Protein AF-A0A3S0MAF1-F1 (afdb_monomer_lite)

Radius of gyration: 28.21 Å; chains: 1; bounding box: 42×84×78 Å

Secondary structure (DSSP, 8-state):
--------------------------PPPPTTHHHHHHHHHHHHHHHTTTSSSPP-B---PPEEEEEEEE-SSSS-EEEEEEEEEEETTEEEEEEEEEEEETTEEEEEEEEEEE-----

Sequence (119 aa):
MEPSMALKTWFAASLVCAIAAALPAHAQDHPCAGDATARAKKLLRFHFEDKTPLPTVDDGTTARVLPPISALKGNGKFDVLEVTSHIYKGTYRMRFIYARIQGSCALMGQEILEASNPY

Foldseek 3Di:
DDDDDDPDDPPDDDPPDPPPPPDPPPPPADLCFVVVLVVVVVVVCVVCVVDPPFADKDSPWTWDWDPWDADPDDGDTWTKTWTWIDTDVWIKIKIWTFDQDPNDTDTPDMDIDTPDDPD

Structure (mmCIF, N/CA/C/O backbone):
data_AF-A0A3S0MAF1-F1
#
_entry.id   AF-A0A3S0MAF1-F1
#
loop_
_atom_site.group_PDB
_atom_site.id
_atom_site.type_symbol
_atom_site.label_atom_id
_atom_site.label_alt_id
_atom_site.label_comp_id
_atom_site.label_asym_id
_atom_site.label_entity_id
_atom_site.label_seq_id
_atom_site.pdbx_PDB_ins_code
_atom_site.Cartn_x
_atom_site.Cartn_y
_atom_site.Cartn_z
_atom_site.occupancy
_atom_site.B_iso_or_equiv
_atom_site.auth_seq_id
_atom_site.auth_comp_id
_atom_site.auth_asym_id
_atom_site.auth_atom_id
_atom_site.pdbx_PDB_model_num
ATOM 1 N N . MET A 1 1 ? 0.705 -70.879 54.862 1.00 42.38 1 MET A N 1
ATOM 2 C CA . MET A 1 1 ? 1.625 -71.550 53.922 1.00 42.38 1 MET A CA 1
ATOM 3 C C . MET A 1 1 ? 1.343 -70.988 52.539 1.00 42.38 1 MET A C 1
ATOM 5 O O . MET A 1 1 ? 0.468 -71.481 51.843 1.00 42.38 1 MET A O 1
ATOM 9 N N . GLU A 1 2 ? 2.004 -69.876 52.212 1.00 48.84 2 GLU A N 1
ATOM 10 C CA . GLU A 1 2 ? 2.219 -69.441 50.826 1.00 48.84 2 GLU A CA 1
ATOM 11 C C . GLU A 1 2 ? 3.178 -70.420 50.139 1.00 48.84 2 GLU A C 1
ATOM 13 O O . GLU A 1 2 ? 3.967 -71.087 50.820 1.00 48.84 2 GLU A O 1
ATOM 18 N N . PRO A 1 3 ? 3.142 -70.482 48.800 1.00 58.59 3 PRO A N 1
ATOM 19 C CA . PRO A 1 3 ? 4.340 -70.004 48.121 1.00 58.59 3 PRO A CA 1
ATOM 20 C C . PRO A 1 3 ? 4.099 -69.223 46.817 1.00 58.59 3 PRO A C 1
ATOM 22 O O . PRO A 1 3 ? 3.239 -69.542 46.003 1.00 58.59 3 PRO A O 1
ATOM 25 N N . SER A 1 4 ? 5.015 -68.271 46.623 1.00 55.91 4 SER A N 1
ATOM 26 C CA . SER A 1 4 ? 5.785 -68.010 45.398 1.00 55.91 4 SER A CA 1
ATOM 27 C C . SER A 1 4 ? 5.097 -67.433 44.159 1.00 55.91 4 SER A C 1
ATOM 29 O O . SER A 1 4 ? 4.633 -68.135 43.267 1.00 55.91 4 SER A O 1
ATOM 31 N N . MET A 1 5 ? 5.220 -66.103 44.076 1.00 53.38 5 MET A N 1
ATOM 32 C CA . MET A 1 5 ? 5.699 -65.307 42.934 1.00 53.38 5 MET A CA 1
ATOM 33 C C . MET A 1 5 ? 5.875 -66.022 41.583 1.00 53.38 5 MET A C 1
ATOM 35 O O . MET A 1 5 ? 6.806 -66.800 41.387 1.00 53.38 5 MET A O 1
ATOM 39 N N . ALA A 1 6 ? 5.114 -65.558 40.591 1.00 53.47 6 ALA A N 1
ATOM 40 C CA . ALA A 1 6 ? 5.546 -65.528 39.198 1.00 53.47 6 ALA A CA 1
ATOM 41 C C . ALA A 1 6 ? 5.386 -64.093 38.675 1.00 53.47 6 ALA A C 1
ATOM 43 O O . ALA A 1 6 ? 4.303 -63.655 38.287 1.00 53.47 6 ALA A O 1
ATOM 44 N N . LEU A 1 7 ? 6.491 -63.347 38.718 1.00 53.94 7 LEU A N 1
ATOM 45 C CA . LEU A 1 7 ? 6.639 -62.010 38.157 1.00 53.94 7 LEU A CA 1
ATOM 46 C C . LEU A 1 7 ? 6.588 -62.124 36.626 1.00 53.94 7 LEU A C 1
ATOM 48 O O . LEU A 1 7 ? 7.593 -62.400 35.975 1.00 53.94 7 LEU A O 1
ATOM 52 N N . LYS A 1 8 ? 5.393 -61.986 36.047 1.00 54.03 8 LYS A N 1
ATOM 53 C CA . LYS A 1 8 ? 5.197 -62.049 34.597 1.00 54.03 8 LYS A CA 1
ATOM 54 C C . LYS A 1 8 ? 5.415 -60.654 34.016 1.00 54.03 8 LYS A C 1
ATOM 56 O O . LYS A 1 8 ? 4.520 -59.816 34.000 1.00 54.03 8 LYS A O 1
ATOM 61 N N . THR A 1 9 ? 6.640 -60.410 33.575 1.00 56.34 9 THR A N 1
ATOM 62 C CA . THR A 1 9 ? 7.047 -59.258 32.772 1.00 56.34 9 THR A CA 1
ATOM 63 C C . THR A 1 9 ? 6.252 -59.220 31.465 1.00 56.34 9 THR A C 1
ATOM 65 O O . THR A 1 9 ? 6.504 -59.990 30.544 1.00 56.34 9 THR A O 1
ATOM 68 N N . TRP A 1 10 ? 5.287 -58.306 31.373 1.00 55.09 10 TRP A N 1
ATOM 69 C CA . TRP A 1 10 ? 4.648 -57.914 30.114 1.00 55.09 10 TRP A CA 1
ATOM 70 C C . TRP A 1 10 ? 5.055 -56.475 29.795 1.00 55.09 10 TRP A C 1
ATOM 72 O O . TRP A 1 10 ? 4.300 -55.532 30.000 1.00 55.09 10 TRP A O 1
ATOM 82 N N . PHE A 1 11 ? 6.283 -56.304 29.307 1.00 54.94 11 PHE A N 1
ATOM 83 C CA . PHE A 1 11 ? 6.630 -55.135 28.504 1.00 54.94 11 PHE A CA 1
ATOM 84 C C . PHE A 1 11 ? 6.287 -55.470 27.054 1.00 54.94 11 PHE A C 1
ATOM 86 O O . PHE A 1 11 ? 7.039 -56.179 26.392 1.00 54.94 11 PHE A O 1
ATOM 93 N N . ALA A 1 12 ? 5.147 -54.989 26.561 1.00 53.75 12 ALA A N 1
ATOM 94 C CA . ALA A 1 12 ? 4.849 -55.010 25.134 1.00 53.75 12 ALA A CA 1
ATOM 95 C C . ALA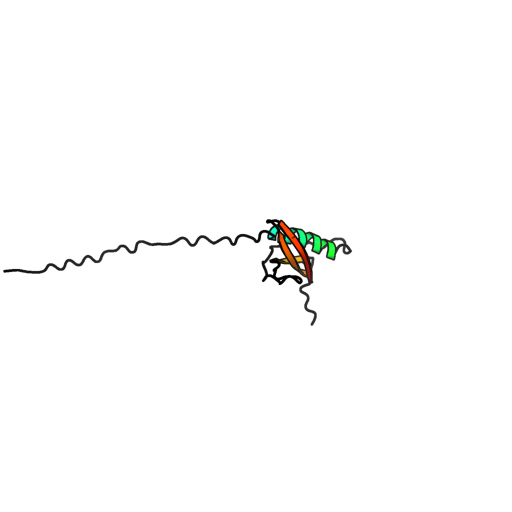 A 1 12 ? 3.912 -53.854 24.756 1.00 53.75 12 ALA A C 1
ATOM 97 O O . ALA A 1 12 ? 2.701 -53.923 24.917 1.00 53.75 12 ALA A O 1
ATOM 98 N N . ALA A 1 13 ? 4.550 -52.793 24.262 1.00 57.19 13 ALA A N 1
ATOM 99 C CA . ALA A 1 13 ? 4.145 -51.993 23.111 1.00 57.19 13 ALA A CA 1
ATOM 100 C C . ALA A 1 13 ? 2.679 -51.523 23.001 1.00 57.19 13 ALA A C 1
ATOM 102 O O . ALA A 1 13 ? 1.812 -52.216 22.475 1.00 57.19 13 ALA A O 1
ATOM 103 N N . SER A 1 14 ? 2.457 -50.241 23.300 1.00 54.88 14 SER A N 1
ATOM 104 C CA . SER A 1 14 ? 1.559 -49.394 22.501 1.00 54.88 14 SER A CA 1
ATOM 105 C C . SER A 1 14 ? 1.953 -47.925 22.634 1.00 54.88 14 SER A C 1
ATOM 107 O O . SER A 1 14 ? 1.295 -47.135 23.299 1.00 54.88 14 SER A O 1
ATOM 109 N N . LEU A 1 15 ? 3.055 -47.557 21.976 1.00 56.84 15 LEU A N 1
ATOM 110 C CA . LEU A 1 15 ? 3.307 -46.174 21.573 1.00 56.84 15 LEU A CA 1
ATOM 111 C C . LEU A 1 15 ? 2.724 -46.003 20.163 1.00 56.84 15 LEU A C 1
ATOM 113 O O . LEU A 1 15 ? 3.445 -45.982 19.167 1.00 56.84 15 LEU A O 1
ATOM 117 N N . VAL A 1 16 ? 1.393 -45.984 20.068 1.00 59.44 16 VAL A N 1
ATOM 118 C CA . VAL A 1 16 ? 0.698 -45.710 18.807 1.00 59.44 16 VAL A CA 1
ATOM 119 C C . VAL A 1 16 ? 0.729 -44.202 18.572 1.00 59.44 16 VAL A C 1
ATOM 121 O O . VAL A 1 16 ? -0.012 -43.440 19.183 1.00 59.44 16 VAL A O 1
ATOM 124 N N . CYS A 1 17 ? 1.674 -43.807 17.718 1.00 54.09 17 CYS A N 1
ATOM 125 C CA . CYS A 1 17 ? 1.661 -42.665 16.802 1.00 54.09 17 CYS A CA 1
ATOM 126 C C . CYS A 1 17 ? 0.429 -41.741 16.882 1.00 54.09 17 CYS A C 1
ATOM 128 O O . CYS A 1 17 ? -0.544 -41.922 16.153 1.00 54.09 17 CYS A O 1
ATOM 130 N N . ALA A 1 18 ? 0.528 -40.664 17.662 1.00 57.38 18 ALA A N 1
ATOM 131 C CA . ALA A 1 18 ? -0.238 -39.449 17.405 1.00 57.38 18 ALA A CA 1
ATOM 132 C C . ALA A 1 18 ? 0.599 -38.528 16.502 1.00 57.38 18 ALA A C 1
ATOM 134 O O . ALA A 1 18 ? 1.159 -37.530 16.951 1.00 57.38 18 ALA A O 1
ATOM 135 N N . ILE A 1 19 ? 0.717 -38.881 15.217 1.00 64.31 19 ILE A N 1
ATOM 136 C CA . ILE A 1 19 ? 1.133 -37.917 14.191 1.00 64.31 19 ILE A CA 1
ATOM 137 C C . ILE A 1 19 ? -0.079 -37.008 13.981 1.00 64.31 19 ILE A C 1
ATOM 139 O O . ILE A 1 19 ? -0.923 -37.252 13.122 1.00 64.31 19 ILE A O 1
ATOM 143 N N . ALA A 1 20 ? -0.215 -35.990 14.831 1.00 62.69 20 ALA A N 1
ATOM 144 C CA . ALA A 1 20 ? -1.108 -34.882 14.550 1.00 62.69 20 ALA A CA 1
ATOM 145 C C . ALA A 1 20 ? -0.581 -34.215 13.276 1.00 62.69 20 ALA A C 1
ATOM 147 O O . ALA A 1 20 ? 0.485 -33.599 13.283 1.00 62.69 20 ALA A O 1
ATOM 148 N N . ALA A 1 21 ? -1.290 -34.416 12.167 1.00 60.59 21 ALA A N 1
ATOM 149 C CA . ALA A 1 21 ? -1.015 -33.746 10.912 1.00 60.59 21 ALA A CA 1
ATOM 150 C C . ALA A 1 21 ? -1.035 -32.232 11.158 1.00 60.59 21 ALA A C 1
ATOM 152 O O . ALA A 1 21 ? -2.095 -31.635 11.350 1.00 60.59 21 ALA A O 1
ATOM 153 N N . ALA A 1 22 ? 0.145 -31.615 11.176 1.00 62.88 22 ALA A N 1
ATOM 154 C CA . ALA A 1 22 ? 0.280 -30.175 11.067 1.00 62.88 22 ALA A CA 1
ATOM 155 C C . ALA A 1 22 ? -0.148 -29.795 9.645 1.00 62.88 22 ALA A C 1
ATOM 157 O O . ALA A 1 22 ? 0.668 -29.734 8.727 1.00 62.88 22 ALA A O 1
ATOM 158 N N . LEU A 1 23 ? -1.455 -29.616 9.441 1.00 63.56 23 LEU A N 1
ATOM 159 C CA . LEU A 1 23 ? -1.950 -28.953 8.245 1.00 63.56 23 LEU A CA 1
ATOM 160 C C . LEU A 1 23 ? -1.327 -27.551 8.220 1.00 63.56 23 LEU A C 1
ATOM 162 O O . LEU A 1 23 ? -1.309 -26.887 9.263 1.00 63.56 23 LEU A O 1
ATOM 166 N N . PRO A 1 24 ? -0.807 -27.085 7.072 1.00 56.69 24 PRO A N 1
ATOM 167 C CA . PRO A 1 24 ? -0.368 -25.708 6.962 1.00 56.69 24 PRO A CA 1
ATOM 168 C C . PRO A 1 24 ? -1.574 -24.821 7.266 1.00 56.69 24 PRO A C 1
ATOM 170 O O . PRO A 1 24 ? -2.586 -24.854 6.564 1.00 56.69 24 PRO A O 1
ATOM 173 N N . ALA A 1 25 ? -1.485 -24.050 8.348 1.00 55.69 25 ALA A N 1
ATOM 174 C CA . ALA A 1 25 ? -2.421 -22.974 8.595 1.00 55.69 25 ALA A CA 1
ATOM 175 C C . ALA A 1 25 ? -2.234 -21.972 7.454 1.00 55.69 25 ALA A C 1
ATOM 177 O O . ALA A 1 25 ? -1.271 -21.205 7.443 1.00 55.69 25 ALA A O 1
ATOM 178 N N . HIS A 1 26 ? -3.119 -22.021 6.459 1.00 53.91 26 HIS A N 1
ATOM 179 C CA . HIS A 1 26 ? -3.223 -20.961 5.472 1.00 53.91 26 HIS A CA 1
ATOM 180 C C . HIS A 1 26 ? -3.555 -19.691 6.247 1.00 53.91 26 HIS A C 1
ATOM 182 O O . HIS A 1 26 ? -4.659 -19.552 6.778 1.00 53.91 26 HIS A O 1
ATOM 188 N N . ALA A 1 27 ? -2.574 -18.798 6.377 1.00 58.38 27 ALA A N 1
ATOM 189 C CA . ALA A 1 27 ? -2.821 -17.465 6.886 1.00 58.38 27 ALA A CA 1
ATOM 190 C C . ALA A 1 27 ? -3.933 -16.872 6.018 1.00 58.38 27 ALA A C 1
ATOM 192 O O . ALA A 1 27 ? -3.783 -16.778 4.802 1.00 58.38 27 ALA A O 1
ATOM 193 N N . GLN A 1 28 ? -5.082 -16.573 6.624 1.00 62.66 28 GLN A N 1
ATOM 194 C CA . GLN A 1 28 ? -6.157 -15.906 5.906 1.00 62.66 28 GLN A CA 1
ATOM 195 C C . GLN A 1 28 ? -5.609 -14.575 5.395 1.00 62.66 28 GLN A C 1
ATOM 197 O O . GLN A 1 28 ? -5.103 -13.772 6.185 1.00 62.66 28 GLN A O 1
ATOM 202 N N . ASP A 1 29 ? -5.690 -14.365 4.083 1.00 84.12 29 ASP A N 1
ATOM 203 C CA . ASP A 1 29 ? -5.303 -13.097 3.482 1.00 84.12 29 ASP A CA 1
ATOM 204 C C . ASP A 1 29 ? -6.097 -11.959 4.133 1.00 84.12 29 ASP A C 1
ATOM 206 O O . ASP A 1 29 ? -7.282 -12.092 4.459 1.00 84.12 29 ASP A O 1
ATOM 210 N N . HIS A 1 30 ? -5.437 -10.822 4.351 1.00 92.62 30 HIS A N 1
ATOM 211 C CA . HIS A 1 30 ? -6.091 -9.659 4.938 1.00 92.62 30 HIS A CA 1
ATOM 212 C C . HIS A 1 30 ? -7.309 -9.256 4.080 1.00 92.62 30 HIS A C 1
ATOM 214 O O . HIS A 1 30 ? -7.171 -9.201 2.858 1.00 92.62 30 HIS A O 1
ATOM 220 N N . PRO A 1 31 ? -8.472 -8.886 4.657 1.00 94.12 31 PRO A N 1
ATOM 221 C CA . PRO A 1 31 ? -9.682 -8.589 3.877 1.00 94.12 31 PRO A CA 1
ATOM 222 C C . PRO A 1 31 ? -9.492 -7.525 2.783 1.00 94.12 31 PRO A C 1
ATOM 224 O O . PRO A 1 31 ? -10.151 -7.556 1.750 1.00 94.12 31 PRO A O 1
ATOM 227 N N . CYS A 1 32 ? -8.558 -6.596 3.001 1.00 95.69 32 CYS A N 1
ATOM 228 C CA . CYS A 1 32 ? -8.221 -5.530 2.053 1.00 95.69 32 CYS A CA 1
ATOM 229 C C . CYS A 1 32 ? -7.085 -5.875 1.077 1.00 95.69 32 CYS A C 1
ATOM 231 O O . CYS A 1 32 ? -6.692 -5.014 0.298 1.00 95.69 32 CYS A O 1
ATOM 233 N N . ALA A 1 33 ? -6.543 -7.098 1.096 1.00 94.44 33 ALA A N 1
ATOM 234 C CA . ALA A 1 33 ? -5.415 -7.491 0.249 1.00 94.44 33 ALA A CA 1
ATOM 235 C C . ALA A 1 33 ? -5.747 -7.372 -1.244 1.00 94.44 33 ALA A C 1
ATOM 237 O O . ALA A 1 33 ? -4.973 -6.779 -1.988 1.00 94.44 33 ALA A O 1
ATOM 238 N N . GLY A 1 34 ? -6.919 -7.856 -1.670 1.00 92.88 34 GLY A N 1
ATOM 239 C CA . GLY A 1 34 ? -7.355 -7.750 -3.067 1.00 92.88 34 GLY A CA 1
ATOM 240 C C . GLY A 1 34 ? -7.569 -6.305 -3.537 1.00 92.88 34 GLY A C 1
ATOM 241 O O . GLY A 1 34 ? -7.232 -5.962 -4.668 1.00 92.88 34 GLY A O 1
ATOM 242 N N . ASP A 1 35 ? -8.083 -5.431 -2.665 1.00 94.75 35 ASP A N 1
ATOM 243 C CA . ASP A 1 35 ? -8.221 -4.005 -2.986 1.00 94.75 35 ASP A CA 1
ATOM 244 C C . ASP A 1 35 ? -6.845 -3.314 -3.048 1.00 94.75 35 ASP A C 1
ATOM 246 O O . ASP A 1 35 ? -6.589 -2.552 -3.979 1.00 94.75 35 ASP A O 1
ATOM 250 N N . ALA A 1 36 ? -5.924 -3.641 -2.135 1.00 95.69 36 ALA A N 1
ATOM 251 C CA . ALA A 1 36 ? -4.568 -3.093 -2.124 1.00 95.69 36 ALA A CA 1
ATOM 252 C C . ALA A 1 36 ? -3.795 -3.441 -3.403 1.00 95.69 36 ALA A C 1
ATOM 254 O O . ALA A 1 36 ? -3.192 -2.563 -4.020 1.00 95.69 36 ALA A O 1
ATOM 255 N N . THR A 1 37 ? -3.849 -4.697 -3.855 1.00 93.38 37 THR A N 1
ATOM 256 C CA . THR A 1 37 ? -3.177 -5.126 -5.094 1.00 93.38 37 THR A CA 1
ATOM 257 C C . THR A 1 37 ? -3.803 -4.482 -6.332 1.00 93.38 37 THR A C 1
ATOM 259 O O . THR A 1 37 ? -3.087 -4.011 -7.216 1.00 93.38 37 THR A O 1
ATOM 262 N N . ALA A 1 38 ? -5.133 -4.361 -6.388 1.00 92.06 38 ALA A N 1
ATOM 263 C CA . ALA A 1 38 ? -5.815 -3.669 -7.481 1.00 92.06 38 ALA A CA 1
ATOM 264 C C . ALA A 1 38 ? -5.465 -2.171 -7.536 1.00 92.06 38 ALA A C 1
ATOM 266 O O . ALA A 1 38 ? -5.299 -1.604 -8.622 1.00 92.06 38 ALA A O 1
ATOM 267 N N . ARG A 1 39 ? -5.336 -1.515 -6.378 1.00 93.69 39 ARG A N 1
ATOM 268 C CA . ARG A 1 39 ? -4.923 -0.109 -6.285 1.00 93.69 39 ARG A CA 1
ATOM 269 C C . ARG A 1 39 ? -3.457 0.093 -6.624 1.00 93.69 39 ARG A C 1
ATOM 271 O O . ARG A 1 39 ? -3.163 1.068 -7.302 1.00 93.69 39 ARG A O 1
ATOM 278 N N . ALA A 1 40 ? -2.574 -0.826 -6.244 1.00 92.38 40 ALA A N 1
ATOM 279 C CA . ALA A 1 40 ? -1.157 -0.794 -6.606 1.00 92.38 40 ALA A CA 1
ATOM 280 C C . ALA A 1 40 ? -0.951 -0.682 -8.117 1.00 92.38 40 ALA A C 1
ATOM 282 O O . ALA A 1 40 ? -0.244 0.208 -8.578 1.00 92.38 40 ALA A O 1
ATOM 283 N N . LYS A 1 41 ? -1.659 -1.499 -8.902 1.00 87.75 41 LYS A N 1
ATOM 284 C CA . LYS A 1 41 ? -1.594 -1.448 -10.371 1.00 87.75 41 LYS A CA 1
ATOM 285 C C . LYS A 1 41 ? -2.027 -0.092 -10.927 1.00 87.75 41 LYS A C 1
ATOM 287 O O . LYS A 1 41 ? -1.376 0.460 -11.811 1.00 87.75 41 LYS A O 1
ATOM 292 N N . LYS A 1 42 ? -3.125 0.461 -10.401 1.00 88.81 42 LYS A N 1
ATOM 293 C CA . LYS A 1 42 ? -3.640 1.778 -10.811 1.00 88.81 42 LYS A CA 1
ATOM 294 C C . LYS A 1 42 ? -2.689 2.906 -10.415 1.00 88.81 42 LYS A C 1
ATOM 296 O O . LYS A 1 42 ? -2.424 3.774 -11.236 1.00 88.81 42 LYS A O 1
ATOM 301 N N . LEU A 1 43 ? -2.175 2.874 -9.186 1.00 90.62 43 LEU A N 1
ATOM 302 C CA . LEU A 1 43 ? -1.243 3.867 -8.658 1.00 90.62 43 LEU A CA 1
ATOM 303 C C . LEU A 1 43 ? 0.070 3.858 -9.438 1.00 90.62 43 LEU A C 1
ATOM 305 O O . LEU A 1 43 ? 0.558 4.921 -9.806 1.00 90.62 43 LEU A O 1
ATOM 309 N N . LEU A 1 44 ? 0.607 2.676 -9.740 1.00 86.75 44 LEU A N 1
ATOM 310 C CA . LEU A 1 44 ? 1.824 2.562 -10.530 1.00 86.75 44 LEU A CA 1
ATOM 311 C C . LEU A 1 44 ? 1.607 3.096 -11.943 1.00 86.75 44 LEU A C 1
ATOM 313 O O . LEU A 1 44 ? 2.386 3.918 -12.400 1.00 86.75 44 LEU A O 1
ATOM 317 N N . ARG A 1 45 ? 0.513 2.716 -12.613 1.00 83.75 45 ARG A N 1
ATOM 318 C CA . ARG A 1 45 ? 0.175 3.296 -13.918 1.00 83.75 45 ARG A CA 1
ATOM 319 C C . ARG A 1 45 ? 0.103 4.819 -13.863 1.00 83.75 45 ARG A C 1
ATOM 321 O O . ARG A 1 45 ? 0.787 5.446 -14.657 1.00 83.75 45 ARG A O 1
ATOM 328 N N . PHE A 1 46 ? -0.638 5.371 -12.898 1.00 86.81 46 PHE A N 1
ATOM 329 C CA . PHE A 1 46 ? -0.762 6.815 -12.676 1.00 86.81 46 PHE A CA 1
ATOM 330 C C . PHE A 1 46 ? 0.600 7.500 -12.480 1.00 86.81 46 PHE A C 1
ATOM 332 O O . PHE A 1 46 ? 0.850 8.565 -13.031 1.00 86.81 46 PHE A O 1
ATOM 339 N N . HIS A 1 47 ? 1.514 6.872 -11.736 1.00 85.62 47 HIS A N 1
ATOM 340 C CA . HIS A 1 47 ? 2.854 7.407 -11.485 1.00 85.62 47 HIS A CA 1
ATOM 341 C C . HIS A 1 47 ? 3.738 7.474 -12.749 1.00 85.62 47 HIS A C 1
ATOM 343 O O . HIS A 1 47 ? 4.742 8.182 -12.749 1.00 85.62 47 HIS A O 1
ATOM 349 N N . PHE A 1 48 ? 3.374 6.763 -13.824 1.00 79.56 48 PHE A N 1
ATOM 350 C CA . PHE A 1 48 ? 4.179 6.609 -15.041 1.00 79.56 48 PHE A CA 1
ATOM 351 C C . PHE A 1 48 ? 3.487 7.044 -16.343 1.00 79.56 48 PHE A C 1
ATOM 353 O O . PHE A 1 48 ? 4.054 6.806 -17.411 1.00 79.56 48 PHE A O 1
ATOM 360 N N . GLU A 1 49 ? 2.304 7.673 -16.298 1.00 65.69 49 GLU A N 1
ATOM 361 C CA . GLU A 1 49 ? 1.467 7.938 -17.492 1.00 65.69 49 GLU A CA 1
ATOM 362 C C . GLU A 1 49 ? 2.168 8.745 -18.606 1.00 65.69 49 GLU A C 1
ATOM 364 O O . GLU A 1 49 ? 1.797 8.602 -19.769 1.00 65.69 49 GLU A O 1
ATOM 369 N N . ASP A 1 50 ? 3.251 9.470 -18.308 1.00 58.19 50 ASP A N 1
ATOM 370 C CA . ASP A 1 50 ? 4.030 10.234 -19.297 1.00 58.19 50 ASP A CA 1
ATOM 371 C C . ASP A 1 50 ? 5.074 9.406 -20.080 1.00 58.19 50 ASP A C 1
ATOM 373 O O . ASP A 1 50 ? 5.783 9.939 -20.937 1.00 58.19 50 ASP A O 1
ATOM 377 N N . LYS A 1 51 ? 5.222 8.102 -19.803 1.00 59.22 51 LYS A N 1
ATOM 378 C CA . LYS A 1 51 ? 6.227 7.238 -20.449 1.00 59.22 51 LYS A CA 1
ATOM 379 C C . LYS A 1 51 ? 5.560 6.130 -21.255 1.00 59.22 51 LYS A C 1
ATOM 381 O O . LYS A 1 51 ? 5.413 5.006 -20.787 1.00 59.22 51 LYS A O 1
ATOM 386 N N . THR A 1 52 ? 5.170 6.446 -22.490 1.00 56.47 52 THR A N 1
ATOM 387 C CA . THR A 1 52 ? 4.711 5.447 -23.466 1.00 56.47 52 THR A CA 1
ATOM 388 C C . THR A 1 52 ? 5.853 4.953 -24.362 1.00 56.47 52 THR A C 1
ATOM 390 O O . THR A 1 52 ? 6.571 5.785 -24.922 1.00 56.47 52 THR A O 1
ATOM 393 N N . PRO A 1 53 ? 5.981 3.630 -24.578 1.00 59.12 53 PRO A N 1
ATOM 394 C CA . PRO A 1 53 ? 5.171 2.565 -23.980 1.00 59.12 53 PRO A CA 1
ATOM 395 C C . PRO A 1 53 ? 5.511 2.350 -22.496 1.00 59.12 53 PRO A C 1
ATOM 397 O O . PRO A 1 53 ? 6.681 2.406 -22.115 1.00 59.12 53 PRO A O 1
ATOM 400 N N . LEU A 1 54 ? 4.482 2.086 -21.676 1.00 59.09 54 LEU A N 1
ATOM 401 C CA . LEU A 1 54 ? 4.671 1.737 -20.268 1.00 59.09 54 LEU A CA 1
ATOM 402 C C . LEU A 1 54 ? 5.541 0.474 -20.207 1.00 59.09 54 LEU A C 1
ATOM 404 O O . LEU A 1 54 ? 5.187 -0.527 -20.840 1.00 59.09 54 LEU A O 1
ATOM 408 N N . PRO A 1 55 ? 6.672 0.490 -19.483 1.00 58.94 55 PRO A N 1
ATOM 409 C CA . PRO A 1 55 ? 7.438 -0.724 -19.263 1.00 58.94 55 PRO A CA 1
ATOM 410 C C . PRO A 1 55 ? 6.560 -1.791 -18.607 1.00 58.94 55 PRO A C 1
ATOM 412 O O . PRO A 1 55 ? 5.638 -1.456 -17.864 1.00 58.94 55 PRO A O 1
ATOM 415 N N . THR A 1 56 ? 6.856 -3.065 -18.865 1.00 61.91 56 THR A N 1
ATOM 416 C CA . THR A 1 56 ? 6.133 -4.208 -18.294 1.00 61.91 56 THR A CA 1
ATOM 417 C C . THR A 1 56 ? 5.911 -4.013 -16.792 1.00 61.91 56 THR A C 1
ATOM 419 O O . THR A 1 56 ? 6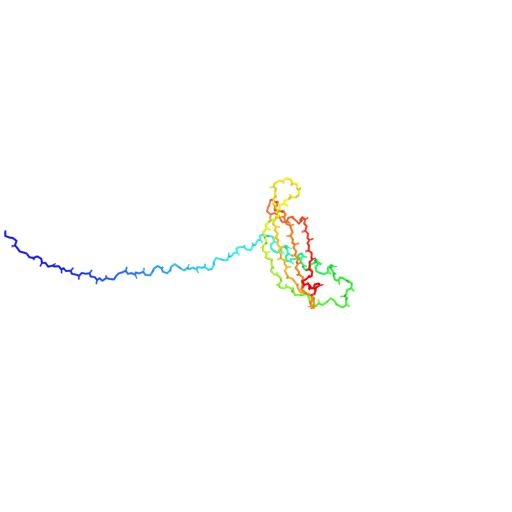.876 -3.916 -16.032 1.00 61.91 56 THR A O 1
ATOM 422 N N . VAL A 1 57 ? 4.643 -3.922 -16.384 1.00 62.69 57 VAL A N 1
ATOM 423 C CA . VAL A 1 57 ? 4.234 -3.931 -14.977 1.00 62.69 57 VAL A CA 1
ATOM 424 C C . VAL A 1 57 ? 4.119 -5.389 -14.558 1.00 62.69 57 VAL A C 1
ATOM 426 O O . VAL A 1 57 ? 3.403 -6.159 -15.194 1.00 62.69 57 VAL A O 1
ATOM 429 N N . ASP A 1 58 ? 4.846 -5.779 -13.516 1.00 64.38 58 ASP A N 1
ATOM 430 C CA . ASP A 1 58 ? 4.702 -7.112 -12.934 1.00 64.38 58 ASP A CA 1
ATOM 431 C C . ASP A 1 58 ? 3.336 -7.221 -12.239 1.00 64.38 58 ASP A C 1
ATOM 433 O O . ASP A 1 58 ? 3.078 -6.582 -11.219 1.00 64.38 58 ASP A O 1
ATOM 437 N N . ASP A 1 59 ? 2.432 -8.000 -12.830 1.00 55.19 59 ASP A N 1
ATOM 438 C CA . ASP A 1 59 ? 1.033 -8.092 -12.418 1.00 55.19 59 ASP A CA 1
ATOM 439 C C . ASP A 1 59 ? 0.777 -9.099 -11.277 1.00 55.19 59 ASP A C 1
ATOM 441 O O . ASP A 1 59 ? -0.384 -9.304 -10.896 1.00 55.19 59 ASP A O 1
ATOM 445 N N . GLY A 1 60 ? 1.836 -9.686 -10.708 1.00 57.91 60 GLY A N 1
ATOM 446 C CA . GLY A 1 60 ? 1.818 -10.691 -9.638 1.00 57.91 60 GLY A CA 1
ATOM 447 C C . GLY A 1 60 ? 2.122 -10.152 -8.238 1.00 57.91 60 GLY A C 1
ATOM 448 O O . GLY A 1 60 ? 2.899 -10.752 -7.500 1.00 57.91 60 GLY A O 1
ATOM 449 N N . THR A 1 61 ? 1.534 -9.022 -7.844 1.00 70.56 61 THR A N 1
ATOM 450 C CA . THR A 1 61 ? 1.855 -8.398 -6.554 1.00 70.56 61 THR A CA 1
ATOM 451 C C . THR A 1 61 ? 0.989 -8.939 -5.416 1.00 70.56 61 THR A C 1
ATOM 453 O O . THR A 1 61 ? -0.238 -8.868 -5.488 1.00 70.56 61 THR A O 1
ATOM 456 N N . THR A 1 62 ? 1.607 -9.415 -4.338 1.00 84.38 62 THR A N 1
ATOM 457 C CA . THR A 1 62 ? 0.924 -9.800 -3.091 1.00 84.38 62 THR A CA 1
ATOM 458 C C . THR A 1 62 ? 0.941 -8.651 -2.088 1.00 84.38 62 THR A C 1
ATOM 460 O O . THR A 1 62 ? 1.950 -7.956 -1.965 1.00 84.38 62 THR A O 1
ATOM 463 N N . ALA A 1 63 ? -0.138 -8.477 -1.325 1.00 92.00 63 ALA A N 1
ATOM 464 C CA . ALA A 1 63 ? -0.174 -7.490 -0.253 1.00 92.00 63 ALA A CA 1
ATOM 465 C C . ALA A 1 63 ? 0.374 -8.078 1.055 1.00 92.00 63 ALA A C 1
ATOM 467 O O . ALA A 1 63 ? -0.191 -9.013 1.621 1.00 92.00 63 ALA A O 1
ATOM 468 N N . ARG A 1 64 ? 1.461 -7.499 1.561 1.00 93.88 64 ARG A N 1
ATOM 469 C CA . ARG A 1 64 ? 2.035 -7.810 2.870 1.00 93.88 64 ARG A CA 1
ATOM 470 C C . ARG A 1 64 ? 1.411 -6.916 3.935 1.00 93.88 64 ARG A C 1
ATOM 472 O O . ARG A 1 64 ? 1.436 -5.696 3.815 1.00 93.88 64 ARG A O 1
ATOM 479 N N . VAL A 1 65 ? 0.917 -7.503 5.019 1.00 95.50 65 VAL A N 1
ATOM 480 C CA . VAL A 1 65 ? 0.430 -6.734 6.174 1.00 95.50 65 VAL A CA 1
ATOM 481 C C . VAL A 1 65 ? 1.616 -6.135 6.937 1.00 95.50 65 VAL A C 1
ATOM 483 O O . VAL A 1 65 ? 2.574 -6.836 7.272 1.00 95.50 65 VAL A O 1
ATOM 486 N N . LEU A 1 66 ? 1.556 -4.834 7.206 1.00 96.62 66 LEU A N 1
ATOM 487 C CA . LEU A 1 66 ? 2.490 -4.108 8.064 1.00 96.62 66 LEU A CA 1
ATOM 488 C C . LEU A 1 66 ? 1.860 -3.834 9.439 1.00 96.62 66 LEU A C 1
ATOM 490 O O . LEU A 1 66 ? 0.642 -3.955 9.594 1.00 96.62 66 LEU A O 1
ATOM 494 N N . PRO A 1 67 ? 2.660 -3.438 10.449 1.00 97.31 67 PRO A N 1
ATOM 495 C CA . PRO A 1 67 ? 2.110 -2.943 11.701 1.00 97.31 67 PRO A CA 1
ATOM 496 C C . PRO A 1 67 ? 1.102 -1.808 11.455 1.00 97.31 67 PRO A C 1
ATOM 498 O O . PRO A 1 67 ? 1.369 -0.924 10.636 1.00 97.31 67 PRO A O 1
ATOM 501 N N . PRO A 1 68 ? -0.042 -1.811 12.157 1.00 97.31 68 PRO A N 1
ATOM 502 C CA . PRO A 1 68 ? -1.044 -0.771 12.001 1.00 97.31 68 PRO A CA 1
ATOM 503 C C . PRO A 1 68 ? -0.513 0.571 12.508 1.00 97.31 68 PRO A C 1
ATOM 505 O O . PRO A 1 68 ? 0.260 0.624 13.469 1.00 97.31 68 PRO A O 1
ATOM 508 N N . ILE A 1 69 ? -0.981 1.662 11.908 1.00 97.44 69 ILE A N 1
ATOM 509 C CA . ILE A 1 69 ? -0.621 3.026 12.317 1.00 97.44 69 ILE A CA 1
ATOM 510 C C . ILE A 1 69 ? -1.771 3.684 13.076 1.00 97.44 69 ILE A C 1
ATOM 512 O O . ILE A 1 69 ? -2.940 3.384 12.833 1.00 97.44 69 ILE A O 1
ATOM 516 N N . SER A 1 70 ? -1.454 4.580 14.007 1.00 97.69 70 SER A N 1
ATOM 517 C CA . SER A 1 70 ? -2.469 5.328 14.754 1.00 97.69 70 SER A CA 1
ATOM 518 C C . SER A 1 70 ? -3.193 6.330 13.857 1.00 97.69 70 SER A C 1
ATOM 520 O O . SER A 1 70 ? -2.586 6.964 12.992 1.00 97.69 70 SER A O 1
ATOM 522 N N . ALA A 1 71 ? -4.490 6.508 14.094 1.00 96.00 71 ALA A N 1
ATOM 523 C CA . ALA A 1 71 ? -5.241 7.584 13.472 1.00 96.00 71 ALA A CA 1
ATOM 524 C C . ALA A 1 71 ? -4.759 8.949 13.989 1.00 96.00 71 ALA A C 1
ATOM 526 O O . ALA A 1 71 ? -4.439 9.105 15.165 1.00 96.00 71 ALA A O 1
ATOM 527 N N . LEU A 1 72 ? -4.763 9.960 13.115 1.00 94.25 72 LEU A N 1
ATOM 528 C CA . LEU A 1 72 ? -4.395 11.334 13.491 1.00 94.25 72 LEU A CA 1
ATOM 529 C C . LEU A 1 72 ? -5.435 12.003 14.406 1.00 94.25 72 LEU A C 1
ATOM 531 O O . LEU A 1 72 ? -5.158 13.029 15.021 1.00 94.25 72 LEU A O 1
ATOM 535 N N . LYS A 1 73 ? -6.651 11.450 14.464 1.00 94.88 73 LYS A N 1
ATOM 536 C CA . LYS A 1 73 ? -7.738 11.902 15.333 1.00 94.88 73 LYS A CA 1
ATOM 537 C C . LYS A 1 73 ? -8.358 10.704 16.044 1.00 94.88 73 LYS A C 1
ATOM 539 O O . LYS A 1 73 ? -8.651 9.691 15.411 1.00 94.88 73 LYS A O 1
ATOM 544 N N . GLY A 1 74 ? -8.615 10.861 17.342 1.00 94.06 74 GLY A N 1
ATOM 545 C CA . GLY A 1 74 ? -9.142 9.796 18.197 1.00 94.06 74 GLY A CA 1
ATOM 546 C C . GLY A 1 74 ? -8.102 8.718 18.517 1.00 94.06 74 GLY A C 1
ATOM 547 O O . GLY A 1 74 ? -6.906 8.930 18.355 1.00 94.06 74 GLY A O 1
ATOM 548 N N . ASN A 1 75 ? -8.578 7.554 18.967 1.00 94.44 75 ASN A N 1
ATOM 549 C CA . ASN A 1 75 ? -7.733 6.450 19.449 1.00 94.44 75 ASN A CA 1
ATOM 550 C C . ASN A 1 75 ? -7.733 5.230 18.506 1.00 94.44 75 ASN A C 1
ATOM 552 O O . ASN A 1 75 ? -7.371 4.125 18.907 1.00 94.44 75 ASN A O 1
ATOM 556 N N . GLY A 1 76 ? -8.211 5.408 17.271 1.00 95.38 76 GLY A N 1
ATOM 557 C CA . GLY A 1 76 ? -8.301 4.339 16.279 1.00 95.38 76 GLY A CA 1
ATOM 558 C C . GLY A 1 76 ? -6.948 3.973 15.670 1.00 95.38 76 GLY A C 1
ATOM 559 O O . GLY A 1 76 ? -5.959 4.694 15.811 1.00 95.38 76 GLY A O 1
ATOM 560 N N . LYS A 1 77 ? -6.926 2.854 14.945 1.00 97.19 77 LYS A N 1
ATOM 561 C CA . LYS A 1 77 ? -5.784 2.422 14.136 1.00 97.19 77 LYS A CA 1
ATOM 562 C C . LYS A 1 77 ? -6.230 2.123 12.712 1.00 97.19 77 LYS A C 1
ATOM 564 O O . LYS A 1 77 ? -7.382 1.753 12.492 1.00 97.19 77 LYS A O 1
ATOM 569 N N . PHE A 1 78 ? -5.306 2.267 11.776 1.00 97.88 78 PHE A N 1
ATOM 570 C CA . PHE A 1 78 ? -5.481 1.872 10.389 1.00 97.88 78 PHE A CA 1
ATOM 571 C C . PHE A 1 78 ? -4.686 0.610 10.090 1.00 97.88 78 PHE A C 1
ATOM 573 O O . PHE A 1 78 ? -3.545 0.467 10.537 1.00 97.88 78 PHE A O 1
ATOM 580 N N . ASP A 1 79 ? -5.286 -0.268 9.297 1.00 97.75 79 ASP A N 1
ATOM 581 C CA . ASP A 1 79 ? -4.593 -1.413 8.726 1.00 97.75 79 ASP A CA 1
ATOM 582 C C . ASP A 1 79 ? -3.672 -0.909 7.611 1.00 97.75 79 ASP A C 1
ATOM 584 O O . ASP A 1 79 ? -4.063 -0.057 6.810 1.00 97.75 79 ASP A O 1
ATOM 588 N N . VAL A 1 80 ? -2.441 -1.414 7.556 1.00 97.94 80 VAL A N 1
ATOM 589 C CA . VAL A 1 80 ? -1.458 -0.995 6.551 1.00 97.94 80 VAL A CA 1
ATOM 590 C C . VAL A 1 80 ? -1.047 -2.199 5.727 1.00 97.94 80 VAL A C 1
ATOM 592 O O . VAL A 1 80 ? -0.583 -3.206 6.262 1.00 97.94 80 VAL A O 1
ATOM 595 N N . LEU A 1 81 ? -1.218 -2.089 4.414 1.00 97.56 81 LEU A N 1
ATOM 596 C CA . LEU A 1 81 ? -0.860 -3.126 3.458 1.00 97.56 81 LEU A CA 1
ATOM 597 C C . LEU A 1 81 ? 0.202 -2.581 2.513 1.00 97.56 81 LEU A C 1
ATOM 599 O O . LEU A 1 81 ? 0.007 -1.545 1.886 1.00 97.56 81 LEU A O 1
ATOM 603 N N . GLU A 1 82 ? 1.322 -3.282 2.416 1.00 95.94 82 GLU A N 1
ATOM 604 C CA . GLU A 1 82 ? 2.410 -2.970 1.501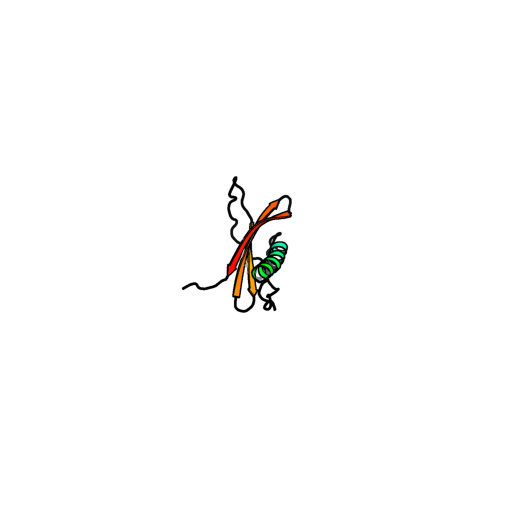 1.00 95.94 82 GLU A CA 1
ATOM 605 C C . GLU A 1 82 ? 2.356 -3.888 0.286 1.00 95.94 82 GLU A C 1
ATOM 607 O O . GLU A 1 82 ? 2.260 -5.107 0.414 1.00 95.94 82 GLU A O 1
ATOM 612 N N . VAL A 1 83 ? 2.435 -3.298 -0.896 1.00 94.31 83 VAL A N 1
ATOM 613 C CA . VAL A 1 83 ? 2.490 -3.996 -2.171 1.00 94.31 83 VAL A CA 1
ATOM 614 C C . VAL A 1 83 ? 3.787 -3.599 -2.856 1.00 94.31 83 VAL A C 1
ATOM 616 O O . VAL A 1 83 ? 4.012 -2.421 -3.136 1.00 94.31 83 VAL A O 1
ATOM 619 N N . THR A 1 84 ? 4.643 -4.579 -3.122 1.00 92.31 84 THR A N 1
ATOM 620 C CA . THR A 1 84 ? 5.839 -4.379 -3.943 1.00 92.31 84 THR A CA 1
ATOM 621 C C . THR A 1 84 ? 5.486 -4.658 -5.394 1.00 92.31 84 THR A C 1
ATOM 623 O O . THR A 1 84 ? 4.885 -5.689 -5.685 1.00 92.31 84 THR A O 1
ATOM 626 N N . SER A 1 85 ? 5.861 -3.754 -6.291 1.00 89.00 85 SER A N 1
ATOM 627 C CA . SER A 1 85 ? 5.660 -3.887 -7.731 1.00 89.00 85 SER A CA 1
ATOM 628 C C . SER A 1 85 ? 6.908 -3.459 -8.481 1.00 89.00 85 SER A C 1
ATOM 630 O O . SER A 1 85 ? 7.721 -2.689 -7.972 1.00 89.00 85 SER A O 1
ATOM 632 N N . HIS A 1 86 ? 7.024 -3.913 -9.720 1.00 85.75 86 HIS A N 1
ATOM 633 C CA . HIS A 1 86 ? 8.138 -3.585 -10.595 1.00 85.75 86 HIS A CA 1
ATOM 634 C C . HIS A 1 86 ? 7.613 -2.873 -11.836 1.00 85.75 86 HIS A C 1
ATOM 636 O O . HIS A 1 86 ? 6.573 -3.251 -12.381 1.00 85.75 86 HIS A O 1
ATOM 642 N N . ILE A 1 87 ? 8.335 -1.851 -12.277 1.00 80.75 87 ILE A N 1
ATOM 643 C CA . ILE A 1 87 ? 8.178 -1.276 -13.610 1.00 80.75 87 ILE A CA 1
ATOM 644 C C . ILE A 1 87 ? 9.565 -0.964 -14.154 1.00 80.75 87 ILE A C 1
ATOM 646 O O . ILE A 1 87 ? 10.348 -0.212 -13.571 1.00 80.75 87 ILE A O 1
ATOM 650 N N . TYR A 1 88 ? 9.896 -1.600 -15.274 1.00 78.31 88 TYR A N 1
ATOM 651 C CA . TYR A 1 88 ? 11.260 -1.629 -15.799 1.00 78.31 88 TYR A CA 1
ATOM 652 C C . TYR A 1 88 ? 12.287 -2.052 -14.725 1.00 78.31 88 TYR A C 1
ATOM 654 O O . TYR A 1 88 ? 12.100 -3.052 -14.041 1.00 78.31 88 TYR A O 1
ATOM 662 N N . LYS A 1 89 ? 13.382 -1.294 -14.589 1.00 82.44 89 LYS A N 1
ATOM 663 C CA . LYS A 1 89 ? 14.447 -1.469 -13.594 1.00 82.44 89 LYS A CA 1
ATOM 664 C C . LYS A 1 89 ? 14.100 -0.876 -12.223 1.00 82.44 89 LYS A C 1
ATOM 666 O O . LYS A 1 89 ? 14.941 -0.919 -11.332 1.00 82.44 89 LYS A O 1
ATOM 671 N N . GLY A 1 90 ? 12.915 -0.286 -12.072 1.00 86.38 90 GLY A N 1
ATOM 672 C CA . GLY A 1 90 ? 12.464 0.304 -10.822 1.00 86.38 90 GLY A CA 1
ATOM 673 C C . GLY A 1 90 ? 11.637 -0.688 -10.010 1.00 86.38 90 GLY A C 1
ATOM 674 O O . GLY A 1 90 ? 10.696 -1.304 -10.519 1.00 86.38 90 GLY A O 1
ATOM 675 N N . THR A 1 91 ? 11.973 -0.803 -8.731 1.00 90.06 91 THR A N 1
ATOM 676 C CA . THR A 1 91 ? 11.176 -1.521 -7.734 1.00 90.06 91 THR A CA 1
ATOM 677 C C . THR A 1 91 ? 10.450 -0.493 -6.885 1.00 90.06 91 THR A C 1
ATOM 679 O O . THR A 1 91 ? 11.080 0.409 -6.346 1.00 90.06 91 THR A O 1
ATOM 682 N N . TYR A 1 92 ? 9.140 -0.634 -6.733 1.00 91.94 92 TYR A N 1
ATOM 683 C CA . TYR A 1 92 ? 8.295 0.304 -6.000 1.00 91.94 92 TYR A CA 1
ATOM 684 C C . TYR A 1 92 ? 7.612 -0.410 -4.846 1.00 91.94 92 TYR A C 1
ATOM 686 O O . TYR A 1 92 ? 6.986 -1.453 -5.028 1.00 91.94 92 TYR A O 1
ATOM 694 N N . ARG A 1 93 ? 7.700 0.175 -3.655 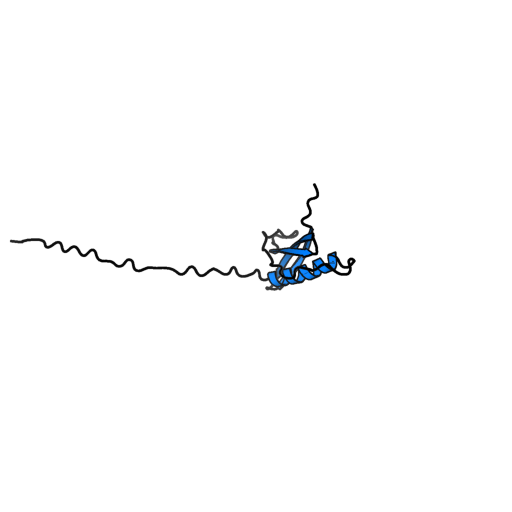1.00 94.00 93 ARG A N 1
ATOM 695 C CA . ARG A 1 93 ? 6.911 -0.213 -2.488 1.00 94.00 93 ARG A CA 1
ATOM 696 C C . ARG A 1 93 ? 5.770 0.773 -2.356 1.00 94.00 93 ARG A C 1
ATOM 698 O O . ARG A 1 93 ? 5.992 1.970 -2.190 1.00 94.00 93 ARG A O 1
ATOM 705 N N . MET A 1 94 ? 4.551 0.269 -2.432 1.00 95.75 94 MET A N 1
ATOM 706 C CA . MET A 1 94 ? 3.348 1.057 -2.222 1.00 95.75 94 MET A CA 1
ATOM 707 C C . MET A 1 94 ? 2.704 0.652 -0.911 1.00 95.75 94 MET A C 1
ATOM 709 O O . MET A 1 94 ? 2.543 -0.538 -0.655 1.00 95.75 94 MET A O 1
ATOM 713 N N . ARG A 1 95 ? 2.314 1.619 -0.085 1.00 97.69 95 ARG A N 1
ATOM 714 C CA . ARG A 1 95 ? 1.567 1.357 1.149 1.00 97.69 95 ARG A CA 1
ATOM 715 C C . ARG A 1 95 ? 0.166 1.909 1.028 1.00 97.69 95 ARG A C 1
ATOM 717 O O . ARG A 1 95 ? -0.011 3.063 0.656 1.00 97.69 95 ARG A O 1
ATOM 724 N N . PHE A 1 96 ? -0.811 1.094 1.391 1.00 98.00 96 PHE A N 1
ATOM 725 C CA . PHE A 1 96 ? -2.225 1.435 1.419 1.00 98.00 96 PHE A CA 1
ATOM 726 C C . PHE A 1 96 ? -2.714 1.390 2.860 1.00 98.00 96 PHE A C 1
ATOM 728 O O . PHE A 1 96 ? -2.541 0.388 3.557 1.00 98.00 96 PHE A O 1
ATOM 735 N N . ILE A 1 97 ? -3.294 2.498 3.307 1.00 98.25 97 ILE A N 1
ATOM 736 C CA . ILE A 1 97 ? -3.749 2.708 4.679 1.00 98.25 97 ILE A CA 1
ATOM 737 C C . ILE A 1 97 ? -5.269 2.595 4.679 1.00 98.25 97 ILE A C 1
ATOM 739 O O . ILE A 1 97 ? -5.944 3.372 4.002 1.00 98.25 97 ILE A O 1
ATOM 743 N N . TYR A 1 98 ? -5.808 1.650 5.442 1.00 98.12 98 TYR A N 1
ATOM 744 C CA . TYR A 1 98 ? -7.230 1.330 5.454 1.00 98.12 98 TYR A CA 1
ATOM 745 C C . TYR A 1 98 ? -7.885 1.570 6.806 1.00 98.12 98 TYR A C 1
ATOM 747 O O . TYR A 1 98 ? -7.373 1.176 7.853 1.00 98.12 98 TYR A O 1
ATOM 755 N N . ALA A 1 99 ? -9.093 2.124 6.762 1.00 96.94 99 ALA A N 1
ATOM 756 C CA . ALA A 1 99 ? -10.077 1.964 7.818 1.00 96.94 99 ALA A CA 1
ATOM 757 C C . ALA A 1 99 ? -11.032 0.828 7.435 1.00 96.94 99 ALA A C 1
ATOM 759 O O . ALA A 1 99 ? -11.594 0.828 6.338 1.00 96.94 99 ALA A O 1
ATOM 760 N N . ARG A 1 100 ? -11.255 -0.126 8.344 1.00 93.38 100 ARG A N 1
ATOM 761 C CA . ARG A 1 100 ? -12.296 -1.146 8.170 1.00 93.38 100 ARG A CA 1
ATOM 762 C C . ARG A 1 100 ? -13.597 -0.672 8.801 1.00 93.38 100 ARG A C 1
ATOM 764 O O . ARG A 1 100 ? -13.730 -0.649 10.021 1.00 93.38 100 ARG A O 1
ATOM 771 N N . ILE A 1 101 ? -14.558 -0.298 7.962 1.00 90.12 101 ILE A N 1
ATOM 772 C CA . ILE A 1 101 ? -15.865 0.220 8.384 1.00 90.12 101 ILE A CA 1
ATOM 773 C C . ILE A 1 101 ? -16.920 -0.786 7.940 1.00 90.12 101 ILE A C 1
ATOM 775 O O . ILE A 1 101 ? -17.110 -0.983 6.744 1.00 90.12 101 ILE A O 1
ATOM 779 N N . GLN A 1 102 ? -17.580 -1.452 8.893 1.00 90.38 102 GLN A N 1
ATOM 780 C CA . GLN A 1 102 ? -18.630 -2.446 8.609 1.00 90.38 102 GLN A CA 1
ATOM 781 C C . GLN A 1 102 ? -18.191 -3.523 7.589 1.00 90.38 102 GLN A C 1
ATOM 783 O O . GLN A 1 102 ? -18.941 -3.904 6.698 1.00 90.38 102 GLN A O 1
ATOM 788 N N . GLY A 1 103 ? -16.937 -3.978 7.681 1.00 85.81 103 GLY A N 1
ATOM 789 C CA . GLY A 1 103 ? -16.371 -4.976 6.762 1.00 85.81 103 GLY A CA 1
ATOM 790 C C . GLY A 1 103 ? -15.890 -4.429 5.412 1.00 85.81 103 GLY A C 1
ATOM 791 O O . GLY A 1 103 ? -15.262 -5.168 4.662 1.00 85.81 103 GLY A O 1
ATOM 792 N N . SER A 1 104 ? -16.105 -3.145 5.119 1.00 93.25 104 SER A N 1
ATOM 793 C CA . SER A 1 104 ? -15.589 -2.488 3.913 1.00 93.25 104 SER A CA 1
ATOM 794 C C . SER A 1 104 ? -14.183 -1.926 4.126 1.00 93.25 104 SER A C 1
ATOM 796 O O . SER A 1 104 ? -13.866 -1.413 5.201 1.00 93.25 104 SER A O 1
ATOM 798 N N . CYS A 1 105 ? -13.358 -1.977 3.080 1.00 96.12 105 CYS A N 1
ATOM 799 C CA . CYS A 1 105 ? -12.012 -1.406 3.054 1.00 96.12 105 CYS A CA 1
ATOM 800 C C . CYS A 1 105 ? -12.054 0.041 2.547 1.00 96.12 105 CYS A C 1
ATOM 802 O O . CYS A 1 105 ? -12.042 0.287 1.341 1.00 96.12 105 CYS A O 1
ATOM 804 N N . ALA A 1 106 ? -12.109 1.008 3.464 1.00 96.75 106 ALA A N 1
ATOM 805 C CA . ALA A 1 106 ? -12.043 2.426 3.125 1.00 96.75 106 ALA A CA 1
ATOM 806 C C . ALA A 1 106 ? -10.578 2.877 3.042 1.00 96.75 106 ALA A C 1
ATOM 808 O O . ALA A 1 106 ? -9.851 2.802 4.033 1.00 96.75 106 ALA A O 1
ATOM 809 N N . LEU A 1 107 ? -10.142 3.332 1.864 1.00 97.38 107 LEU A N 1
ATOM 810 C CA . LEU A 1 107 ? -8.787 3.846 1.667 1.00 97.38 107 LEU A CA 1
ATOM 811 C C . LEU A 1 107 ? -8.655 5.238 2.298 1.00 97.38 107 LEU A C 1
ATOM 813 O O . LEU A 1 107 ? -9.327 6.178 1.880 1.00 97.38 107 LEU A O 1
ATOM 817 N N . MET A 1 108 ? -7.755 5.363 3.267 1.00 97.38 108 MET A N 1
ATOM 818 C CA . MET A 1 108 ? -7.489 6.603 4.003 1.00 97.38 108 MET A CA 1
ATOM 819 C C . MET A 1 108 ? -6.233 7.320 3.516 1.00 97.38 108 MET A C 1
ATOM 821 O O . MET A 1 108 ? -6.099 8.527 3.695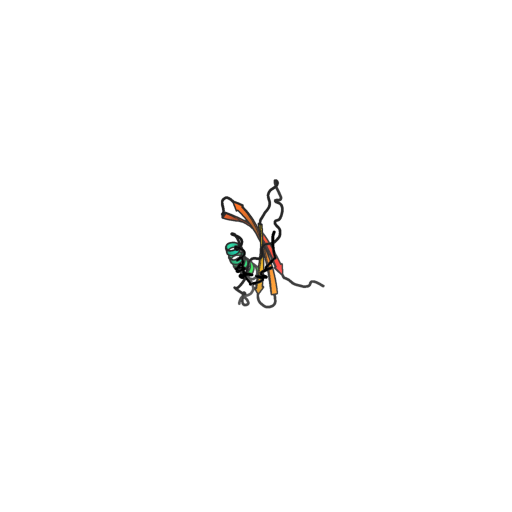 1.00 97.38 108 MET A O 1
ATOM 825 N N . GLY A 1 109 ? -5.306 6.585 2.910 1.00 97.12 109 GLY A N 1
ATOM 826 C CA . GLY A 1 109 ? -4.064 7.135 2.395 1.00 97.12 109 GLY A CA 1
ATOM 827 C C . GLY A 1 109 ? -3.301 6.116 1.567 1.00 97.12 109 GLY A C 1
ATOM 828 O O . GLY A 1 109 ? -3.518 4.907 1.685 1.00 97.12 109 GLY A O 1
ATOM 829 N N . GLN A 1 110 ? -2.411 6.625 0.726 1.00 97.19 110 GLN A N 1
ATOM 830 C CA . GLN A 1 110 ? -1.522 5.818 -0.091 1.00 97.19 110 GLN A CA 1
ATOM 831 C C . GLN A 1 110 ? -0.158 6.500 -0.218 1.00 97.19 110 GLN A C 1
ATOM 833 O O . GLN A 1 110 ? -0.078 7.723 -0.317 1.00 97.19 110 GLN A O 1
ATOM 838 N N . GLU A 1 111 ? 0.897 5.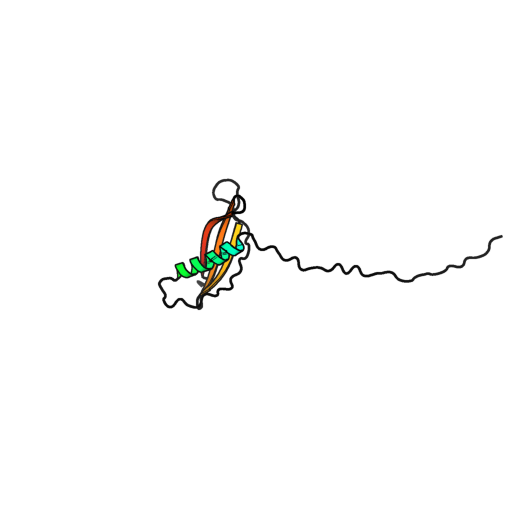700 -0.220 1.00 96.00 111 GLU A N 1
ATOM 839 C CA . GLU A 1 111 ? 2.288 6.113 -0.410 1.00 96.00 111 GLU A CA 1
ATOM 840 C C . GLU A 1 111 ? 2.890 5.255 -1.528 1.00 96.00 111 GLU A C 1
ATOM 842 O O . GLU A 1 111 ? 2.583 4.065 -1.616 1.00 96.00 111 GLU A O 1
ATOM 847 N N . ILE A 1 112 ? 3.744 5.843 -2.366 1.00 94.19 112 ILE A N 1
ATOM 848 C CA . ILE A 1 112 ? 4.584 5.131 -3.333 1.00 94.19 112 ILE A CA 1
ATOM 849 C C . ILE A 1 112 ? 6.035 5.559 -3.124 1.00 94.19 112 ILE A C 1
ATOM 851 O O . ILE A 1 112 ? 6.335 6.750 -3.091 1.00 94.19 112 ILE A O 1
ATOM 855 N N . LEU A 1 113 ? 6.925 4.583 -2.968 1.00 94.00 113 LEU A N 1
ATOM 856 C CA . LEU A 1 113 ? 8.358 4.791 -2.796 1.00 94.00 113 LEU A CA 1
ATOM 857 C C . LEU A 1 113 ? 9.117 3.917 -3.786 1.00 94.00 113 LEU A C 1
ATOM 859 O O . LEU A 1 113 ? 8.951 2.696 -3.785 1.00 94.00 113 LEU A O 1
ATOM 863 N N . GLU A 1 114 ? 9.975 4.525 -4.600 1.00 92.25 114 GLU A N 1
ATOM 864 C CA . GLU A 1 114 ? 10.976 3.772 -5.352 1.00 92.25 114 GLU A CA 1
ATOM 865 C C . GLU A 1 114 ? 12.044 3.251 -4.384 1.00 92.25 114 GLU A C 1
ATOM 867 O O . GLU A 1 114 ? 12.550 3.985 -3.535 1.00 92.25 114 GLU A O 1
ATOM 872 N N . ALA A 1 115 ? 12.400 1.976 -4.501 1.00 90.31 115 ALA A N 1
ATOM 873 C CA . ALA A 1 115 ? 13.476 1.341 -3.750 1.00 90.31 115 ALA A CA 1
ATOM 874 C C . ALA A 1 115 ? 14.852 1.703 -4.342 1.00 90.31 115 ALA A C 1
ATOM 876 O O . ALA A 1 115 ? 15.667 0.826 -4.633 1.00 90.31 115 ALA A O 1
ATOM 877 N N . SER A 1 116 ? 15.096 2.997 -4.550 1.00 87.62 116 SER A N 1
ATOM 878 C CA . SER A 1 116 ? 16.375 3.532 -5.018 1.00 87.62 116 SER A CA 1
ATOM 879 C C . SER A 1 116 ? 17.342 3.699 -3.843 1.00 87.62 116 SER A C 1
ATOM 881 O O . SER A 1 116 ? 16.926 3.933 -2.707 1.00 87.62 116 SER A O 1
ATOM 883 N N . ASN A 1 117 ? 18.646 3.627 -4.117 1.00 86.12 117 ASN A N 1
ATOM 884 C CA . ASN A 1 117 ? 19.673 4.037 -3.164 1.00 86.12 117 ASN A CA 1
ATOM 885 C C . ASN A 1 117 ? 20.119 5.476 -3.489 1.00 86.12 117 ASN A C 1
ATOM 887 O O . ASN A 1 117 ? 20.687 5.683 -4.562 1.00 86.12 117 ASN A O 1
ATOM 891 N N . PRO A 1 118 ? 19.858 6.465 -2.615 1.00 77.56 118 PRO A N 1
ATOM 892 C CA . PRO A 1 118 ? 20.246 7.851 -2.860 1.00 77.56 118 PRO A CA 1
ATOM 893 C C . PRO A 1 118 ? 21.715 8.168 -2.512 1.00 77.56 118 PRO A C 1
ATOM 895 O O . PRO A 1 118 ? 22.103 9.329 -2.648 1.00 77.56 118 PRO A O 1
ATOM 898 N N . TYR A 1 119 ? 22.508 7.184 -2.060 1.00 76.81 119 TYR A N 1
ATOM 899 C CA . TYR A 1 119 ? 23.899 7.350 -1.613 1.00 76.81 119 TYR A CA 1
ATOM 900 C C . TYR A 1 119 ? 24.879 6.415 -2.324 1.00 76.81 119 TYR A C 1
ATOM 902 O O . TYR A 1 119 ? 24.603 5.193 -2.391 1.00 76.81 119 TYR A O 1
#

pLDDT: mean 80.35, std 17.14, range [42.38, 98.25]